Protein AF-A0A7R8D4F9-F1 (afdb_monomer_lite)

Foldseek 3Di:
DDDDDPPPDDPVVVVLLVLCCVQVPRVPPPPDDSVNSVVSSVVVVVVVVVVVVVVVVVVVVVVVVVVVVPDDDDDDDDDDDDDDDDDDDDDDDDDDDDPDDDD

Secondary structure (DSSP, 8-state):
-----------HHHHHHHHHHH-TTTTT-SS--HHHHHHHHHHHHHHHHHHHHHHHHHHHHHHHHHHHTT---------------------------------

Radius of gyration: 29.63 Å; chains: 1; bounding box: 72×43×73 Å

InterPro domains:
  IPR011598 Myc-type, basic helix-loop-helix (bHLH) domain [PF00010] (15-49)
  IPR036638 Helix-loop-helix DNA-binding domain superfamily [G3DSA:4.10.280.10] (8-64)
  IPR036638 Helix-loop-helix DNA-binding domain superfamily [SSF47459] (14-58)

Organism: Lepeophtheirus salmonis (NCBI:txid72036)

pLDDT: mean 74.39, std 20.62, range [39.94, 98.5]

Structure (mmCIF, N/CA/C/O backbone):
data_AF-A0A7R8D4F9-F1
#
_entry.id   AF-A0A7R8D4F9-F1
#
loop_
_atom_site.group_PDB
_atom_site.id
_atom_site.type_symbol
_atom_site.label_atom_id
_atom_site.label_alt_id
_atom_site.label_comp_id
_atom_site.label_asym_id
_atom_site.label_entity_id
_atom_site.label_seq_id
_atom_site.pdbx_PDB_ins_code
_atom_site.Cartn_x
_atom_site.Cartn_y
_atom_site.Cartn_z
_atom_site.occupancy
_atom_site.B_iso_or_equiv
_atom_site.auth_seq_id
_atom_site.auth_comp_id
_atom_site.auth_asym_id
_atom_site.auth_atom_id
_atom_site.pdbx_PDB_model_num
ATOM 1 N N . MET A 1 1 ? -30.739 34.235 6.567 1.00 57.69 1 MET A N 1
ATOM 2 C CA . MET A 1 1 ? -30.413 32.833 6.223 1.00 57.69 1 MET A CA 1
ATOM 3 C C . MET A 1 1 ? -28.993 32.562 6.701 1.00 57.69 1 MET A C 1
ATOM 5 O O . MET A 1 1 ? -28.090 33.244 6.243 1.00 57.69 1 MET A O 1
ATOM 9 N N . VAL A 1 2 ? -28.793 31.687 7.693 1.00 54.66 2 VAL A N 1
ATOM 10 C CA . VAL A 1 2 ? -27.462 31.448 8.288 1.00 54.66 2 VAL A CA 1
ATOM 11 C C . VAL A 1 2 ? -26.881 30.181 7.669 1.00 54.66 2 VAL A C 1
ATOM 13 O O . VAL A 1 2 ? -27.378 29.083 7.920 1.00 54.66 2 VAL A O 1
ATOM 16 N N . ILE A 1 3 ? -25.859 30.329 6.830 1.00 66.44 3 ILE A N 1
ATOM 17 C CA . ILE A 1 3 ? -25.165 29.201 6.206 1.00 66.44 3 ILE A CA 1
ATOM 18 C C . ILE A 1 3 ? -24.234 28.598 7.263 1.00 66.44 3 ILE A C 1
ATOM 20 O O . ILE A 1 3 ? -23.192 29.161 7.590 1.00 66.44 3 ILE A O 1
ATOM 24 N N . ARG A 1 4 ? -24.621 27.457 7.844 1.00 75.31 4 ARG A N 1
ATOM 25 C CA . ARG A 1 4 ? -23.734 26.676 8.717 1.00 75.31 4 ARG A CA 1
ATOM 26 C C . ARG A 1 4 ? -22.739 25.912 7.845 1.00 75.31 4 ARG A C 1
ATOM 28 O O . ARG A 1 4 ? -23.098 24.902 7.245 1.00 75.31 4 ARG A O 1
ATOM 35 N N . MET A 1 5 ? -21.489 26.369 7.800 1.00 70.06 5 MET A N 1
ATOM 36 C CA . MET A 1 5 ? -20.380 25.580 7.259 1.00 70.06 5 MET A CA 1
ATOM 37 C C . MET A 1 5 ? -20.169 24.361 8.160 1.00 70.06 5 MET A C 1
ATOM 39 O O . MET A 1 5 ? -19.755 24.490 9.314 1.00 70.06 5 MET A O 1
ATOM 43 N N . LYS A 1 6 ? -20.481 23.164 7.659 1.00 70.69 6 LYS A N 1
ATOM 44 C CA . LYS A 1 6 ? -20.138 21.929 8.365 1.00 70.69 6 LYS A CA 1
ATOM 45 C C . LYS A 1 6 ? -18.627 21.736 8.281 1.00 70.69 6 LYS A C 1
ATOM 47 O O . LYS A 1 6 ? -18.087 21.501 7.206 1.00 70.69 6 LYS A O 1
ATOM 52 N N 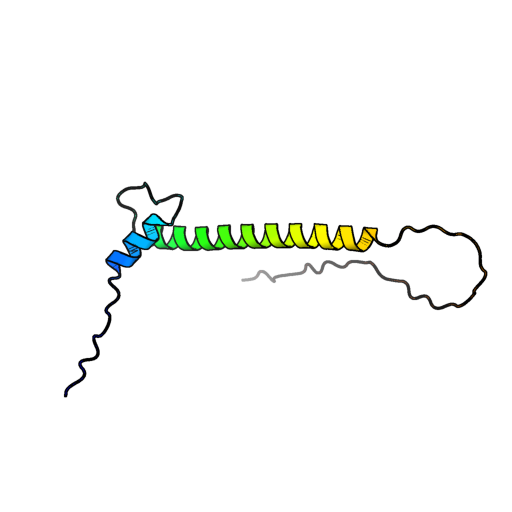. LYS A 1 7 ? -17.943 21.838 9.421 1.00 63.38 7 LYS A N 1
ATOM 53 C CA . LYS A 1 7 ? -16.545 21.422 9.556 1.00 63.38 7 LYS A CA 1
ATOM 54 C C . LYS A 1 7 ? -16.508 19.905 9.334 1.00 63.38 7 LYS A C 1
ATOM 56 O O . LYS A 1 7 ? -17.003 19.158 10.173 1.00 63.38 7 LYS A O 1
ATOM 61 N N . SER A 1 8 ? -16.009 19.461 8.181 1.00 64.06 8 SER A N 1
ATOM 62 C CA . SER A 1 8 ? -15.856 18.034 7.885 1.00 64.06 8 SER A CA 1
ATOM 63 C C . SER A 1 8 ? -14.700 17.496 8.718 1.00 64.06 8 SER A C 1
ATOM 65 O O . SER A 1 8 ? -13.538 17.633 8.343 1.00 64.06 8 SER A O 1
ATOM 67 N N . TYR A 1 9 ? -15.009 16.947 9.888 1.00 65.00 9 TYR A N 1
ATOM 68 C CA . TYR A 1 9 ? -14.024 16.201 10.655 1.00 65.00 9 TYR A CA 1
ATOM 69 C C . TYR A 1 9 ? -13.723 14.907 9.905 1.00 65.00 9 TYR A C 1
ATOM 71 O O . TYR A 1 9 ? -14.610 14.079 9.704 1.00 65.00 9 TYR A O 1
ATOM 79 N N . VAL A 1 10 ? -12.474 14.758 9.474 1.00 75.19 10 VAL A N 1
ATOM 80 C CA . VAL A 1 10 ? -11.972 13.492 8.944 1.00 75.19 10 VAL A CA 1
ATOM 81 C C . VAL A 1 10 ? -11.969 12.497 10.098 1.00 75.19 10 VAL A C 1
ATOM 83 O O . VAL A 1 10 ? -11.275 12.701 11.096 1.00 75.19 10 VAL A O 1
ATOM 86 N N . ASP A 1 11 ? -12.762 11.433 9.985 1.00 87.56 11 ASP A N 1
ATOM 87 C CA . ASP A 1 11 ? -12.711 10.329 10.939 1.00 87.56 11 ASP A CA 1
ATOM 88 C C . ASP A 1 11 ? -11.404 9.560 10.716 1.00 87.56 11 ASP A C 1
ATOM 90 O O . ASP A 1 11 ? -11.319 8.640 9.903 1.00 87.56 11 ASP A O 1
ATOM 94 N N . THR A 1 12 ? -10.368 9.927 11.470 1.00 90.62 12 THR A N 1
ATOM 95 C CA . THR A 1 12 ? -9.046 9.295 11.404 1.00 90.62 12 THR A CA 1
ATOM 96 C C . THR A 1 12 ? -9.127 7.775 11.579 1.00 90.62 12 THR A C 1
ATOM 98 O O . THR A 1 12 ? -8.356 7.038 10.970 1.00 90.62 12 THR A O 1
ATOM 101 N N . LYS A 1 13 ? -10.080 7.261 12.370 1.00 91.50 13 LYS A N 1
ATOM 102 C CA . LYS A 1 13 ? -10.269 5.814 12.551 1.00 91.50 13 LYS A CA 1
ATOM 103 C C . LYS A 1 13 ? -10.879 5.165 11.308 1.00 91.50 13 LYS A C 1
ATOM 105 O O . LYS A 1 13 ? -10.578 4.003 11.026 1.00 91.50 13 LYS A O 1
ATOM 110 N N . ALA A 1 14 ? -11.753 5.860 10.583 1.00 92.75 14 ALA A N 1
ATOM 111 C CA . ALA A 1 14 ? -12.225 5.403 9.277 1.00 92.75 14 ALA A CA 1
ATOM 112 C C . ALA A 1 14 ? -11.082 5.387 8.253 1.00 92.75 14 ALA A C 1
ATOM 114 O O . ALA A 1 14 ? -10.924 4.384 7.558 1.00 92.75 14 ALA A O 1
ATOM 115 N N . GLU A 1 15 ? -10.225 6.410 8.242 1.00 94.56 15 GLU A N 1
ATOM 116 C CA . GLU A 1 15 ? -9.086 6.467 7.318 1.00 94.56 15 GLU A CA 1
ATOM 117 C C . GLU A 1 15 ? -8.060 5.363 7.580 1.00 94.56 15 GLU A C 1
ATOM 119 O O . GLU A 1 15 ? -7.643 4.698 6.640 1.00 94.56 15 GLU A O 1
ATOM 124 N N . PHE A 1 16 ? -7.728 5.053 8.839 1.00 95.25 16 PHE A N 1
ATOM 125 C CA . PHE A 1 16 ? -6.854 3.907 9.141 1.00 95.25 16 PHE A CA 1
ATOM 126 C C . PHE A 1 16 ? -7.453 2.572 8.681 1.00 95.25 16 PHE A C 1
ATOM 128 O O . PHE A 1 16 ? -6.728 1.697 8.207 1.00 95.25 16 PHE A O 1
ATOM 135 N N . ARG A 1 17 ? -8.778 2.404 8.795 1.00 94.50 17 ARG A N 1
ATOM 136 C CA . ARG A 1 17 ? -9.463 1.206 8.289 1.00 94.50 17 ARG A CA 1
ATOM 137 C C . ARG A 1 17 ? -9.382 1.135 6.770 1.00 94.50 17 ARG A C 1
ATOM 139 O O . ARG A 1 17 ? -9.034 0.084 6.242 1.00 94.50 17 ARG A O 1
ATOM 146 N N . ARG A 1 18 ? -9.651 2.246 6.083 1.00 95.50 18 ARG A N 1
ATOM 147 C CA . ARG A 1 18 ? -9.563 2.350 4.624 1.00 95.50 18 ARG A CA 1
ATOM 148 C C . ARG A 1 18 ? -8.139 2.097 4.132 1.00 95.50 18 ARG A C 1
ATOM 150 O O . ARG A 1 18 ? -7.952 1.266 3.249 1.00 95.50 18 ARG A O 1
ATOM 157 N N . LEU A 1 19 ? -7.148 2.723 4.761 1.00 96.88 19 LEU A N 1
ATOM 158 C CA . LEU A 1 19 ? -5.732 2.528 4.467 1.00 96.88 19 LEU A CA 1
ATOM 159 C C . LEU A 1 19 ? -5.333 1.056 4.637 1.00 96.88 19 LEU A C 1
ATOM 161 O O . LEU A 1 19 ? -4.795 0.461 3.715 1.00 96.88 19 LEU A O 1
ATOM 165 N N . LYS A 1 20 ? -5.712 0.396 5.738 1.00 96.81 20 LYS A N 1
ATOM 166 C CA . LYS A 1 20 ? -5.453 -1.044 5.914 1.00 96.81 20 LYS A CA 1
ATOM 167 C C . LYS A 1 20 ? -6.010 -1.897 4.762 1.00 96.81 20 LYS A C 1
ATOM 169 O O . LYS A 1 20 ? -5.390 -2.889 4.392 1.00 96.81 20 LYS A O 1
ATOM 174 N N . THR A 1 21 ? -7.164 -1.540 4.186 1.00 96.50 21 THR A N 1
ATOM 175 C CA . THR A 1 21 ? -7.772 -2.341 3.106 1.00 96.50 21 THR A CA 1
ATOM 176 C C . THR A 1 21 ? -7.013 -2.302 1.782 1.00 96.50 21 THR A C 1
ATOM 178 O O . THR A 1 21 ? -7.153 -3.237 0.994 1.00 96.50 21 THR A O 1
ATOM 181 N N . ILE A 1 22 ? -6.211 -1.264 1.536 1.00 97.19 22 ILE A N 1
ATOM 182 C CA . ILE A 1 22 ? -5.449 -1.124 0.288 1.00 97.19 22 ILE A CA 1
ATOM 183 C C . ILE A 1 22 ? -4.046 -1.734 0.378 1.00 97.19 22 ILE A C 1
ATOM 185 O O . ILE A 1 22 ? -3.452 -2.027 -0.652 1.00 97.19 22 ILE A O 1
ATOM 189 N N . LEU A 1 23 ? -3.540 -1.976 1.590 1.00 97.38 23 LEU A N 1
ATOM 190 C CA . LEU A 1 23 ? -2.175 -2.445 1.816 1.00 97.38 23 LEU A CA 1
ATOM 191 C C . LEU A 1 23 ? -2.062 -3.974 1.655 1.00 97.38 23 LEU A C 1
ATOM 193 O O . LEU A 1 23 ? -2.670 -4.711 2.444 1.00 97.38 23 LEU A O 1
ATOM 197 N N . PRO A 1 24 ? -1.295 -4.485 0.669 1.00 94.00 24 PRO A N 1
ATOM 198 C CA . PRO A 1 24 ? -1.319 -5.898 0.277 1.00 94.00 24 PRO A CA 1
ATOM 199 C C . PRO A 1 24 ? -0.974 -6.871 1.409 1.00 94.00 24 PRO A C 1
ATOM 201 O O . PRO A 1 24 ? -1.683 -7.865 1.604 1.00 94.00 24 PRO A O 1
ATOM 204 N N . SER A 1 25 ? 0.077 -6.576 2.180 1.00 92.81 25 SER A N 1
ATOM 205 C CA . SER A 1 25 ? 0.630 -7.510 3.171 1.00 92.81 25 SER A CA 1
ATOM 206 C C . SER A 1 25 ? -0.178 -7.559 4.468 1.00 92.81 25 SER A C 1
ATOM 208 O O . SER A 1 25 ? -0.148 -8.562 5.182 1.00 92.81 25 SER A O 1
ATOM 210 N N . ILE A 1 26 ? -0.937 -6.501 4.777 1.00 94.44 26 ILE A N 1
ATOM 211 C CA . ILE A 1 26 ? -1.633 -6.361 6.067 1.00 94.44 26 ILE A CA 1
ATOM 212 C C . ILE A 1 26 ? -3.163 -6.330 5.963 1.00 94.44 26 ILE A C 1
ATOM 214 O O . ILE A 1 26 ? -3.836 -6.406 6.994 1.00 94.44 26 ILE A O 1
ATOM 218 N N . ARG A 1 27 ? -3.742 -6.292 4.752 1.00 93.94 27 ARG A N 1
ATOM 219 C CA . ARG A 1 27 ? -5.204 -6.264 4.539 1.00 93.94 27 ARG A CA 1
ATOM 220 C C . ARG A 1 27 ? -5.950 -7.369 5.287 1.00 93.94 27 ARG A C 1
ATOM 222 O O . ARG A 1 27 ? -7.021 -7.120 5.832 1.00 93.94 27 ARG A O 1
ATOM 229 N N . ARG A 1 28 ? -5.389 -8.583 5.309 1.00 91.94 28 ARG A N 1
ATOM 230 C CA . ARG A 1 28 ? -5.984 -9.776 5.946 1.00 91.94 28 ARG A CA 1
ATOM 231 C C . ARG A 1 28 ? -5.536 -10.000 7.392 1.00 91.94 28 ARG A C 1
ATOM 233 O O . ARG A 1 28 ? -6.009 -10.935 8.021 1.00 91.94 28 ARG A O 1
ATOM 240 N N . LYS A 1 29 ? -4.599 -9.197 7.900 1.00 93.25 29 LYS A N 1
ATOM 241 C CA . LYS A 1 29 ? -3.991 -9.412 9.215 1.00 93.25 29 LYS A CA 1
ATOM 242 C C . LYS A 1 29 ? -4.851 -8.754 10.285 1.00 93.25 29 LYS A C 1
ATOM 244 O O . LYS A 1 29 ? -5.216 -7.585 10.151 1.00 93.25 29 LYS A O 1
ATOM 249 N N . ASP A 1 30 ? -5.194 -9.479 11.337 1.00 90.69 30 ASP A N 1
ATOM 250 C CA . ASP A 1 30 ? -5.957 -8.918 12.451 1.00 90.69 30 ASP A CA 1
ATOM 251 C C . ASP A 1 30 ? -5.053 -8.110 13.387 1.00 90.69 30 ASP A C 1
ATOM 253 O O . ASP A 1 30 ? -3.851 -8.350 13.464 1.00 90.69 30 ASP A O 1
ATOM 257 N N . ASN A 1 31 ? -5.635 -7.128 14.082 1.00 89.75 31 ASN A N 1
ATOM 258 C CA . ASN A 1 31 ? -4.970 -6.365 15.150 1.00 89.75 31 ASN A CA 1
ATOM 259 C C . ASN A 1 31 ? -3.611 -5.745 14.770 1.00 89.75 31 ASN A C 1
ATOM 261 O O . ASN A 1 31 ? -2.639 -5.836 15.512 1.00 89.75 31 ASN A O 1
ATOM 265 N N . VAL A 1 32 ? -3.550 -5.086 13.613 1.00 94.88 32 VAL A N 1
ATOM 266 C CA . VAL A 1 32 ? -2.351 -4.368 13.157 1.00 94.88 32 VAL A CA 1
ATOM 267 C C . VAL A 1 32 ? -2.256 -3.014 13.862 1.00 94.88 3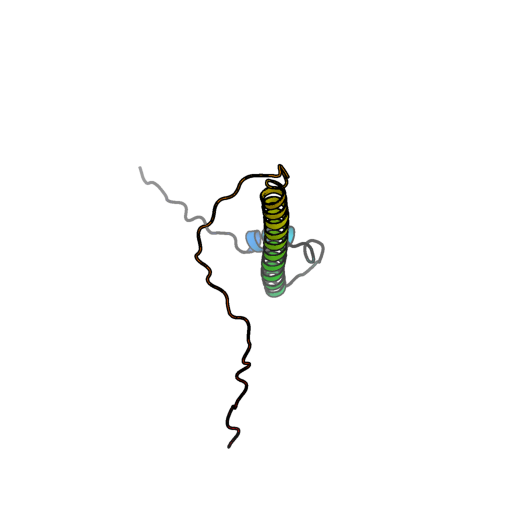2 VAL A C 1
ATOM 269 O O . VAL A 1 32 ? -3.258 -2.295 13.964 1.00 94.88 32 VAL A O 1
ATOM 272 N N . SER A 1 33 ? -1.068 -2.657 14.353 1.00 97.06 33 SER A N 1
ATOM 273 C CA . SER A 1 33 ? -0.859 -1.370 15.014 1.00 97.06 33 SER A CA 1
ATOM 274 C C . SER A 1 33 ? -0.961 -0.212 14.011 1.00 97.06 33 SER A C 1
ATOM 276 O O . SER A 1 33 ? -0.735 -0.376 12.814 1.00 97.06 33 SER A O 1
ATOM 278 N N . LYS A 1 34 ? -1.293 0.997 14.485 1.00 96.25 34 LYS A N 1
ATOM 279 C CA . LYS A 1 34 ? -1.305 2.191 13.616 1.00 96.25 34 LYS A CA 1
ATOM 280 C C . LYS A 1 34 ? 0.067 2.454 12.994 1.00 96.25 34 LYS A C 1
ATOM 282 O O . LYS A 1 34 ? 0.125 2.910 11.859 1.00 96.25 34 LYS A O 1
ATOM 287 N N . LEU A 1 35 ? 1.134 2.167 13.740 1.00 97.62 35 LEU A N 1
ATOM 288 C CA . LEU A 1 35 ? 2.506 2.310 13.271 1.00 97.62 35 LEU A CA 1
ATOM 289 C C . LEU A 1 35 ? 2.770 1.364 12.098 1.00 97.62 35 LEU A C 1
ATOM 291 O O . LEU A 1 35 ? 3.184 1.826 11.044 1.00 97.62 35 LEU A O 1
ATOM 295 N N . ASP A 1 36 ? 2.427 0.083 12.238 1.00 96.56 36 ASP A N 1
ATOM 296 C CA . ASP A 1 36 ? 2.616 -0.907 11.170 1.00 96.56 36 ASP A CA 1
ATOM 297 C C . ASP A 1 36 ? 1.796 -0.569 9.920 1.00 96.56 36 ASP A C 1
ATOM 299 O O . ASP A 1 36 ? 2.262 -0.778 8.806 1.00 96.56 36 ASP A O 1
ATOM 303 N N . ILE A 1 37 ? 0.587 -0.010 10.085 1.00 97.56 37 ILE A N 1
ATOM 304 C CA . ILE A 1 37 ? -0.213 0.474 8.948 1.00 97.56 37 ILE A CA 1
ATOM 305 C C . ILE A 1 37 ? 0.525 1.593 8.201 1.00 97.56 37 ILE A C 1
ATOM 307 O O . ILE A 1 37 ? 0.514 1.603 6.975 1.00 97.56 37 ILE A O 1
ATOM 311 N N . ILE A 1 38 ? 1.154 2.531 8.916 1.00 98.12 38 ILE A N 1
ATOM 312 C CA . ILE A 1 38 ? 1.910 3.632 8.298 1.00 98.12 38 ILE A CA 1
ATOM 313 C C . ILE A 1 38 ? 3.176 3.102 7.621 1.00 98.12 38 ILE A C 1
ATOM 315 O O . ILE A 1 38 ? 3.445 3.471 6.483 1.00 98.12 38 ILE A O 1
ATOM 319 N N . LEU A 1 39 ? 3.929 2.228 8.291 1.00 98.19 39 LEU A N 1
ATOM 320 C CA . LEU A 1 39 ? 5.168 1.668 7.747 1.00 98.19 39 LEU A CA 1
ATOM 321 C C . LEU A 1 39 ? 4.908 0.852 6.478 1.00 98.19 39 LEU A C 1
ATOM 323 O O . LEU A 1 39 ? 5.598 1.031 5.479 1.00 98.19 39 LEU A O 1
ATOM 327 N N . GLU A 1 40 ? 3.870 0.016 6.486 1.00 98.06 40 GLU A N 1
ATOM 328 C CA . GLU A 1 40 ? 3.461 -0.725 5.293 1.00 98.06 40 GLU A CA 1
ATOM 329 C C . GLU A 1 40 ? 2.956 0.212 4.186 1.00 98.06 40 GLU A C 1
ATOM 331 O O . GLU A 1 40 ? 3.169 -0.068 3.011 1.00 98.06 40 GLU A O 1
ATOM 336 N N . ALA A 1 41 ? 2.308 1.331 4.530 1.00 98.38 41 ALA A N 1
ATOM 337 C CA . ALA A 1 41 ? 1.876 2.315 3.540 1.00 98.38 41 ALA A CA 1
ATOM 338 C C . ALA A 1 41 ? 3.042 3.000 2.836 1.00 98.38 41 ALA A C 1
ATOM 340 O O . ALA A 1 41 ? 2.993 3.142 1.618 1.00 98.38 41 ALA A O 1
ATOM 341 N N . ILE A 1 42 ? 4.071 3.399 3.585 1.00 98.50 42 ILE A N 1
ATOM 342 C CA . ILE A 1 42 ? 5.288 3.991 3.019 1.00 98.50 42 ILE A CA 1
ATOM 343 C C . ILE A 1 42 ? 5.935 2.985 2.071 1.00 98.50 42 ILE A C 1
ATOM 345 O O . ILE A 1 42 ? 6.070 3.273 0.887 1.00 98.50 42 ILE A O 1
ATOM 349 N N . LYS A 1 43 ? 6.178 1.761 2.555 1.00 98.25 43 LYS A N 1
ATOM 350 C CA . LYS A 1 43 ? 6.754 0.690 1.739 1.00 98.25 43 LYS A CA 1
ATOM 351 C C . LYS A 1 43 ? 5.959 0.443 0.454 1.00 98.25 43 LYS A C 1
ATOM 353 O O . LYS A 1 43 ? 6.536 0.327 -0.617 1.00 98.25 43 LYS A O 1
ATOM 358 N N . TYR A 1 44 ? 4.631 0.372 0.546 1.00 98.25 44 TYR A N 1
ATOM 359 C CA . TYR A 1 44 ? 3.805 0.111 -0.629 1.00 98.25 44 TYR A CA 1
ATOM 360 C C . TYR A 1 44 ? 3.824 1.270 -1.635 1.00 98.25 44 TYR A C 1
ATOM 362 O O . TYR A 1 44 ? 3.704 1.029 -2.832 1.00 98.25 44 TYR A O 1
ATOM 370 N N . ILE A 1 45 ? 3.973 2.519 -1.180 1.00 98.38 45 ILE A N 1
ATOM 371 C CA . ILE A 1 45 ? 4.171 3.667 -2.076 1.00 98.38 45 ILE A CA 1
ATOM 372 C C . ILE A 1 45 ? 5.503 3.530 -2.815 1.00 98.38 45 ILE A C 1
ATOM 374 O O . ILE A 1 45 ? 5.505 3.687 -4.034 1.00 98.38 45 ILE A O 1
ATOM 378 N N . ASP A 1 46 ? 6.582 3.200 -2.107 1.00 98.25 46 ASP A N 1
ATOM 379 C CA . ASP A 1 46 ? 7.914 3.027 -2.696 1.00 98.25 46 ASP A CA 1
ATOM 380 C C . ASP A 1 46 ? 7.901 1.892 -3.738 1.00 98.25 46 ASP A C 1
ATOM 382 O O . ASP A 1 46 ? 8.230 2.114 -4.902 1.00 98.25 46 ASP A O 1
ATOM 386 N N . ASP A 1 47 ? 7.347 0.725 -3.383 1.00 98.12 47 ASP A N 1
ATOM 387 C CA . ASP A 1 47 ? 7.202 -0.420 -4.295 1.00 98.12 47 ASP A CA 1
ATOM 388 C C . ASP A 1 47 ? 6.408 -0.056 -5.569 1.00 98.12 47 ASP A C 1
ATOM 390 O O . ASP A 1 47 ? 6.669 -0.579 -6.656 1.00 98.12 47 ASP A O 1
ATOM 394 N N . LEU A 1 48 ? 5.385 0.800 -5.450 1.00 98.12 48 LEU A N 1
ATOM 395 C CA . LEU A 1 48 ? 4.588 1.265 -6.590 1.00 98.12 48 LEU A CA 1
ATOM 396 C C . LEU A 1 48 ? 5.346 2.275 -7.456 1.00 98.12 48 LEU A C 1
ATOM 398 O O . LEU A 1 48 ? 5.143 2.293 -8.674 1.00 98.12 48 LEU A O 1
ATOM 402 N N . GLN A 1 49 ? 6.172 3.125 -6.847 1.00 97.94 49 GLN A N 1
ATOM 403 C CA . GLN A 1 49 ? 7.014 4.077 -7.565 1.00 97.94 49 GLN A CA 1
ATOM 404 C C . GLN A 1 49 ? 8.088 3.343 -8.365 1.00 97.94 49 GLN A C 1
ATOM 406 O O . GLN A 1 49 ? 8.207 3.606 -9.561 1.00 97.94 49 GLN A O 1
ATOM 411 N N . ASP A 1 50 ? 8.763 2.364 -7.767 1.00 97.25 50 ASP A N 1
ATOM 412 C CA . ASP A 1 50 ? 9.769 1.542 -8.446 1.00 97.25 50 ASP A CA 1
ATOM 413 C C . ASP A 1 50 ? 9.157 0.802 -9.642 1.00 97.25 50 ASP A C 1
ATOM 415 O O . ASP A 1 50 ? 9.606 0.959 -10.778 1.00 97.25 50 ASP A O 1
ATOM 419 N N . GLN A 1 51 ? 8.018 0.127 -9.441 1.00 97.00 51 GLN A N 1
ATOM 420 C CA . GLN A 1 51 ? 7.286 -0.538 -10.529 1.00 97.00 51 GLN A CA 1
ATOM 421 C C . GLN A 1 51 ? 6.872 0.415 -11.656 1.00 97.00 51 GLN A C 1
ATOM 423 O O . GLN A 1 51 ? 6.773 0.007 -12.817 1.00 97.00 51 GLN A O 1
ATOM 428 N N . LEU A 1 52 ? 6.549 1.669 -11.333 1.00 96.44 52 LEU A N 1
ATOM 429 C CA . LEU A 1 52 ? 6.212 2.670 -12.339 1.00 96.44 52 LEU A CA 1
ATOM 430 C C . LEU A 1 52 ? 7.459 3.105 -13.116 1.00 96.44 52 LEU A C 1
ATOM 432 O O . LEU A 1 52 ? 7.392 3.227 -14.341 1.00 96.44 52 LEU A O 1
ATOM 436 N N . MET A 1 53 ? 8.574 3.323 -12.422 1.00 94.69 53 MET A N 1
ATOM 437 C CA . MET A 1 53 ? 9.842 3.732 -13.022 1.00 94.69 53 MET A CA 1
ATOM 438 C C . MET A 1 53 ? 10.415 2.642 -13.929 1.00 94.69 53 MET A C 1
ATOM 440 O O . MET A 1 53 ? 10.801 2.959 -15.054 1.00 94.69 53 MET A O 1
ATOM 444 N N . ASP A 1 54 ? 10.352 1.377 -13.516 1.00 94.56 54 ASP A N 1
ATOM 445 C CA . ASP A 1 54 ? 10.769 0.225 -14.326 1.00 94.56 54 ASP A CA 1
ATOM 446 C C . ASP A 1 54 ? 9.961 0.129 -15.626 1.00 94.56 54 ASP A C 1
ATOM 448 O O . ASP A 1 54 ? 10.500 0.022 -16.725 1.00 94.56 54 ASP A O 1
ATOM 452 N N . ARG A 1 55 ? 8.636 0.282 -15.548 1.00 94.06 55 ARG A N 1
ATOM 453 C CA . ARG A 1 55 ? 7.781 0.256 -16.748 1.00 94.06 55 ARG A CA 1
ATOM 454 C C . ARG A 1 55 ? 8.042 1.432 -17.684 1.00 94.06 55 ARG A C 1
ATOM 456 O O . ARG A 1 55 ? 7.853 1.317 -18.897 1.00 94.06 55 ARG A O 1
ATOM 463 N N . LEU A 1 56 ? 8.403 2.590 -17.137 1.00 92.00 56 LEU A N 1
ATOM 464 C CA . LEU A 1 56 ? 8.738 3.770 -17.930 1.00 92.00 56 LEU A CA 1
ATOM 465 C C . LEU A 1 56 ? 10.120 3.648 -18.569 1.00 92.00 56 LEU A C 1
ATOM 467 O O . LEU A 1 56 ? 10.270 4.069 -19.719 1.00 92.00 56 LEU A O 1
ATOM 471 N N . SER A 1 57 ? 11.103 3.074 -17.872 1.00 87.62 57 SER A N 1
ATOM 472 C CA . SER A 1 57 ? 12.429 2.813 -18.431 1.00 87.62 57 SER A CA 1
ATOM 473 C C . SER A 1 57 ? 12.316 1.800 -19.567 1.00 87.62 57 SER A C 1
ATOM 475 O O . SER A 1 57 ? 12.684 2.133 -20.693 1.00 87.62 57 SER A O 1
ATOM 477 N N . GLU A 1 58 ? 11.671 0.651 -19.349 1.00 81.44 58 GLU A N 1
ATOM 478 C CA . GLU A 1 58 ? 11.387 -0.352 -20.386 1.00 81.44 58 GLU A CA 1
ATOM 479 C C . GLU A 1 58 ? 10.707 0.274 -21.611 1.00 81.44 58 GLU A C 1
ATOM 481 O O . GLU A 1 58 ? 11.128 0.062 -22.753 1.00 81.44 58 GLU A O 1
ATOM 486 N N . ARG A 1 59 ? 9.690 1.120 -21.389 1.00 75.62 59 ARG A N 1
ATOM 487 C CA . ARG A 1 59 ? 8.987 1.806 -22.479 1.00 75.62 59 ARG A CA 1
ATOM 488 C C . ARG A 1 59 ? 9.886 2.801 -23.224 1.00 75.62 59 ARG A C 1
ATOM 490 O O . ARG A 1 59 ? 9.759 2.941 -24.440 1.00 75.62 59 ARG A O 1
ATOM 497 N N . ARG A 1 60 ? 10.800 3.491 -22.540 1.00 70.75 60 ARG A N 1
ATOM 498 C CA . ARG A 1 60 ? 11.784 4.371 -23.197 1.00 70.75 60 ARG A CA 1
ATOM 499 C C . ARG A 1 60 ? 12.825 3.571 -23.971 1.00 70.75 60 ARG A C 1
ATOM 501 O O . ARG A 1 60 ? 13.186 3.999 -25.063 1.00 70.75 60 ARG A O 1
ATOM 508 N N . HIS A 1 61 ? 13.248 2.413 -23.472 1.00 61.41 61 HIS A N 1
ATOM 509 C CA . HIS A 1 61 ? 14.185 1.538 -24.178 1.00 61.41 61 HIS A CA 1
ATOM 510 C C . HIS A 1 61 ? 13.590 1.006 -25.484 1.00 61.41 61 HIS A C 1
ATOM 512 O O . HIS A 1 61 ? 14.255 1.083 -26.514 1.00 61.41 61 HIS A O 1
ATOM 518 N N . VAL A 1 62 ? 12.327 0.561 -25.495 1.00 60.25 62 VAL A N 1
ATOM 519 C CA . VAL A 1 62 ? 11.692 0.102 -26.746 1.00 60.25 62 VAL A CA 1
ATOM 520 C C . VAL A 1 62 ? 11.483 1.240 -27.746 1.00 60.25 62 VAL A C 1
ATOM 522 O O . VAL A 1 62 ? 11.720 1.045 -28.931 1.00 60.25 62 VAL A O 1
ATOM 525 N N . VAL A 1 63 ? 11.106 2.445 -27.299 1.00 62.94 63 VAL A N 1
ATOM 526 C CA . VAL A 1 63 ? 10.968 3.606 -28.199 1.00 62.94 63 VAL A CA 1
ATOM 527 C C . VAL A 1 63 ? 12.329 4.038 -28.750 1.00 62.94 63 VAL A C 1
ATOM 529 O O . VAL A 1 63 ? 12.435 4.326 -29.937 1.00 62.94 63 VAL A O 1
ATOM 532 N N . SER A 1 64 ? 13.377 4.027 -27.921 1.00 64.75 64 SER A N 1
ATOM 533 C CA . SER A 1 64 ? 14.745 4.345 -28.342 1.00 64.75 64 SER A CA 1
ATOM 534 C C . SER A 1 64 ? 15.283 3.328 -29.358 1.00 64.75 64 SER A C 1
ATOM 536 O O . SER A 1 64 ? 15.781 3.722 -30.409 1.00 64.75 64 SER A O 1
ATOM 538 N N . LEU A 1 65 ? 15.097 2.022 -29.118 1.00 58.84 65 LEU A N 1
ATOM 539 C CA . LEU A 1 65 ? 15.500 0.961 -30.053 1.00 58.84 65 LEU A CA 1
ATOM 540 C C . LEU A 1 65 ? 14.740 1.031 -31.384 1.00 58.84 65 LEU A C 1
ATOM 542 O O . LEU A 1 65 ? 15.348 0.893 -32.443 1.00 58.84 65 LEU A O 1
ATOM 546 N N . LEU A 1 66 ? 13.429 1.285 -31.352 1.00 59.00 66 LEU A N 1
ATOM 547 C CA . LEU A 1 66 ? 12.634 1.472 -32.570 1.00 59.00 66 LEU A CA 1
ATOM 548 C C . LEU A 1 66 ? 13.045 2.739 -33.336 1.00 59.00 66 LEU A C 1
ATOM 550 O O . LEU A 1 66 ? 12.969 2.755 -34.561 1.00 59.00 66 LEU A O 1
ATOM 554 N N . SER A 1 67 ? 13.514 3.775 -32.634 1.00 57.09 67 SER A N 1
ATOM 555 C CA . SER A 1 67 ? 14.024 5.001 -33.255 1.00 57.09 67 SER A CA 1
ATOM 556 C C . SER A 1 67 ? 15.426 4.827 -33.851 1.00 57.09 67 SER A C 1
ATOM 558 O O . SER A 1 67 ? 15.713 5.448 -34.870 1.00 57.09 67 SER A O 1
ATOM 560 N N . LEU A 1 68 ? 16.283 3.977 -33.266 1.00 58.84 68 LEU A N 1
ATOM 561 C CA . LEU A 1 68 ? 17.577 3.593 -33.854 1.00 58.84 68 LEU A CA 1
ATOM 562 C C . LEU A 1 68 ? 17.421 2.635 -35.046 1.00 58.84 68 LEU A C 1
ATOM 564 O O . LEU A 1 68 ? 18.270 2.612 -35.930 1.00 58.84 68 LEU A O 1
ATOM 568 N N . GLY A 1 69 ? 16.328 1.870 -35.109 1.00 54.16 69 GLY A N 1
ATOM 569 C CA . GLY A 1 69 ? 16.019 0.980 -36.233 1.00 54.16 69 GLY A CA 1
ATOM 570 C C . GLY A 1 69 ? 15.593 1.686 -37.529 1.00 54.16 69 GLY A C 1
ATOM 571 O O . GLY A 1 69 ? 15.256 1.001 -38.493 1.00 54.16 69 GLY A O 1
ATOM 572 N N . ALA A 1 70 ? 15.577 3.025 -37.568 1.00 56.31 70 ALA A N 1
ATOM 573 C CA . ALA A 1 70 ? 15.070 3.813 -38.695 1.00 56.31 70 ALA A CA 1
ATOM 574 C C . ALA A 1 70 ? 16.132 4.277 -39.717 1.00 56.31 70 ALA A C 1
ATOM 576 O O . ALA A 1 70 ? 15.758 4.911 -40.699 1.00 56.31 70 ALA A O 1
ATOM 577 N N . GLU A 1 71 ? 17.413 3.922 -39.570 1.00 51.00 71 GLU A N 1
ATOM 578 C CA . GLU A 1 71 ? 18.420 4.119 -40.630 1.00 51.00 71 GLU A CA 1
ATOM 579 C C . GLU A 1 71 ? 19.306 2.882 -40.825 1.00 51.00 71 GLU A C 1
ATOM 581 O O . GLU A 1 71 ? 20.461 2.832 -40.417 1.00 51.00 71 GLU A O 1
ATOM 586 N N . VAL A 1 72 ? 18.781 1.879 -41.531 1.00 48.25 72 VAL A N 1
ATOM 587 C CA . VAL A 1 72 ? 19.618 1.027 -42.389 1.00 48.25 72 VAL A CA 1
ATOM 588 C C . VAL A 1 72 ? 18.939 0.939 -43.747 1.00 48.25 72 VAL A C 1
ATOM 590 O O . VAL A 1 72 ? 18.190 0.011 -44.046 1.00 48.25 72 VAL A O 1
ATOM 593 N N . ARG A 1 73 ? 19.197 1.942 -44.585 1.00 39.94 73 ARG A N 1
ATOM 594 C CA . ARG A 1 73 ? 19.061 1.811 -46.033 1.00 39.94 73 ARG A CA 1
ATOM 595 C C . ARG A 1 73 ? 20.446 2.020 -46.629 1.00 39.94 73 ARG A C 1
ATOM 597 O O . ARG A 1 73 ? 20.871 3.145 -46.854 1.00 39.94 73 ARG A O 1
ATOM 604 N N . MET A 1 74 ? 21.154 0.911 -46.826 1.00 46.25 74 MET A N 1
ATOM 605 C CA . MET A 1 74 ? 22.318 0.871 -47.703 1.00 46.25 74 MET A CA 1
ATOM 606 C C . MET A 1 74 ? 21.863 1.240 -49.119 1.00 46.25 74 MET A C 1
ATOM 608 O O . MET A 1 74 ? 21.053 0.524 -49.697 1.00 46.25 74 MET A O 1
ATOM 612 N N . GLU A 1 75 ? 22.381 2.337 -49.657 1.00 46.69 75 GLU A N 1
ATOM 613 C CA . GLU A 1 75 ? 22.616 2.528 -51.089 1.00 46.69 75 GLU A CA 1
ATOM 614 C C . GLU A 1 75 ? 24.003 3.173 -51.212 1.00 46.69 75 GLU A C 1
ATOM 616 O O . GLU A 1 75 ? 24.327 4.154 -50.541 1.00 46.69 75 GLU A O 1
ATOM 621 N N . GLU A 1 76 ? 24.834 2.517 -52.006 1.00 49.19 76 GLU A N 1
ATOM 622 C CA . GLU A 1 76 ? 26.243 2.771 -52.270 1.00 49.19 76 GLU A CA 1
ATOM 623 C C . GLU A 1 76 ? 26.403 3.878 -53.338 1.00 49.19 76 GLU A C 1
ATOM 625 O O . GLU A 1 76 ? 25.533 4.047 -54.190 1.00 49.19 76 GLU A O 1
ATOM 630 N N . ASN A 1 77 ? 27.562 4.550 -53.332 1.00 44.19 77 ASN A N 1
ATOM 631 C CA . ASN A 1 77 ? 28.123 5.473 -54.339 1.00 44.19 77 ASN A CA 1
ATOM 632 C C . ASN A 1 77 ? 27.784 6.977 -54.282 1.00 44.19 77 ASN A C 1
ATOM 634 O O . ASN A 1 77 ? 26.706 7.424 -54.667 1.00 44.19 77 ASN A O 1
ATOM 638 N N . GLY A 1 78 ? 28.821 7.774 -53.982 1.00 42.78 78 GLY A N 1
ATOM 639 C CA . GLY A 1 78 ? 28.912 9.188 -54.358 1.00 42.78 78 GLY A CA 1
ATOM 640 C C . GLY A 1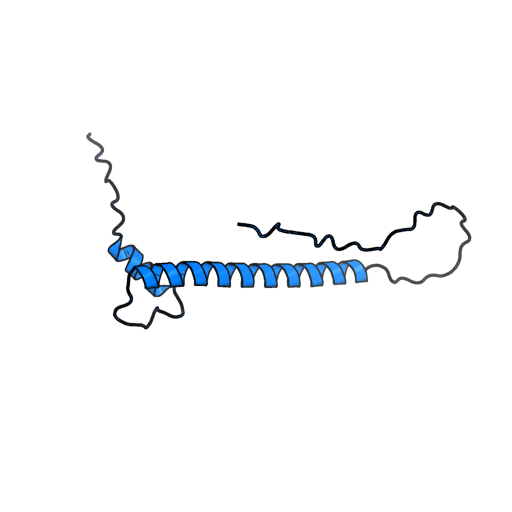 78 ? 29.893 9.994 -53.505 1.00 42.78 78 GLY A C 1
ATOM 641 O O . GLY A 1 78 ? 29.566 10.357 -52.382 1.00 42.78 78 GLY A O 1
ATOM 642 N N . ASP A 1 79 ? 31.075 10.281 -54.058 1.00 45.03 79 ASP A N 1
ATOM 643 C CA . ASP A 1 79 ? 32.118 11.174 -53.529 1.00 45.03 79 ASP A CA 1
ATOM 644 C C . ASP A 1 79 ? 31.582 12.477 -52.909 1.00 45.03 79 ASP A C 1
ATOM 646 O O . ASP A 1 79 ? 30.770 13.186 -53.507 1.00 45.03 79 ASP A O 1
ATOM 650 N N . GLY A 1 80 ? 32.120 12.856 -51.748 1.00 44.72 80 GLY A N 1
ATOM 651 C CA . GLY A 1 80 ? 31.756 14.109 -51.089 1.00 44.72 80 GLY A CA 1
ATOM 652 C C . GLY A 1 80 ? 32.564 14.382 -49.829 1.00 44.72 80 GLY A C 1
ATOM 653 O O . GLY A 1 80 ? 32.080 14.227 -48.714 1.00 44.72 80 GLY A O 1
ATOM 654 N N . VAL A 1 81 ? 33.813 14.799 -50.015 1.00 53.91 81 VAL A N 1
ATOM 655 C CA . VAL A 1 81 ? 34.710 15.285 -48.962 1.00 53.91 81 VAL A CA 1
ATOM 656 C C . VAL A 1 81 ? 34.082 16.498 -48.258 1.00 53.91 81 VAL A C 1
ATOM 658 O O . VAL A 1 81 ? 33.913 17.532 -48.898 1.00 53.91 81 VAL A O 1
ATOM 661 N N . ASN A 1 82 ? 33.819 16.436 -46.946 1.00 42.47 82 ASN A N 1
ATOM 662 C CA . ASN A 1 82 ? 34.228 17.534 -46.064 1.00 42.47 82 ASN A CA 1
ATOM 663 C C . ASN A 1 82 ? 34.316 17.142 -44.584 1.00 42.47 82 ASN A C 1
ATOM 665 O O . ASN A 1 82 ? 33.354 16.741 -43.934 1.00 42.47 82 ASN A O 1
ATOM 669 N N . SER A 1 83 ? 35.517 17.353 -44.074 1.00 52.84 83 SER A N 1
ATOM 670 C CA . SER A 1 83 ? 35.986 17.275 -42.704 1.00 52.84 83 SER A CA 1
ATOM 671 C C . SER A 1 83 ? 35.161 18.089 -41.704 1.00 52.84 83 SER A C 1
ATOM 673 O O . SER A 1 83 ? 34.932 19.282 -41.906 1.00 52.84 83 SER A O 1
ATOM 675 N N . ARG A 1 84 ? 34.884 17.491 -40.542 1.00 49.03 84 ARG A N 1
ATOM 676 C CA . ARG A 1 84 ? 35.207 18.060 -39.220 1.00 49.03 84 ARG A CA 1
ATOM 677 C C . ARG A 1 84 ? 34.934 17.013 -38.147 1.00 49.03 84 ARG A C 1
ATOM 679 O O . ARG A 1 84 ? 33.791 16.741 -37.804 1.00 49.03 84 ARG A O 1
ATOM 686 N N . GLY A 1 85 ? 36.014 16.413 -37.658 1.00 41.28 85 GLY A N 1
ATOM 687 C CA . GLY A 1 85 ? 35.967 15.584 -36.468 1.00 41.28 85 GLY A CA 1
ATOM 688 C C . GLY A 1 85 ? 35.710 16.406 -35.208 1.00 41.28 85 GLY A C 1
ATOM 689 O O . GLY A 1 85 ? 35.930 17.616 -35.180 1.00 41.28 85 GLY A O 1
ATOM 690 N N . CYS A 1 86 ? 35.312 15.706 -34.155 1.00 44.28 86 CYS A N 1
ATOM 691 C CA . CYS A 1 86 ? 35.867 15.912 -32.827 1.00 44.28 86 CYS A CA 1
ATOM 692 C C . CYS A 1 86 ? 35.701 14.598 -32.061 1.00 44.28 86 CYS A C 1
ATOM 694 O O . CYS A 1 86 ? 34.584 14.111 -31.892 1.00 44.28 86 CYS A O 1
ATOM 696 N N . SER A 1 87 ? 36.831 14.009 -31.690 1.00 46.56 87 SER A N 1
ATOM 697 C CA . SER A 1 87 ? 36.935 12.823 -30.849 1.00 46.56 87 SER A CA 1
ATOM 698 C C . SER A 1 87 ? 37.262 13.232 -29.417 1.00 46.56 87 SER A C 1
ATOM 700 O O . SER A 1 87 ? 37.857 14.287 -29.196 1.00 46.56 87 SER A O 1
ATOM 702 N N . SER A 1 88 ? 36.986 12.282 -28.524 1.00 44.84 88 SER A N 1
ATOM 703 C CA . SER A 1 88 ? 37.552 12.113 -27.181 1.00 44.84 88 SER A CA 1
ATOM 704 C C . SER A 1 88 ? 36.828 12.885 -26.069 1.00 44.84 88 SER A C 1
ATOM 706 O O . SER A 1 88 ? 36.400 14.015 -26.266 1.00 44.84 88 SER A O 1
ATOM 708 N N . SER A 1 89 ? 36.620 12.310 -24.886 1.00 49.88 89 SER A N 1
ATOM 709 C CA . SER A 1 89 ? 37.467 11.330 -24.188 1.00 49.88 89 SER A CA 1
ATOM 710 C C . SER A 1 89 ? 36.677 10.472 -23.185 1.00 49.88 89 SER A C 1
ATOM 712 O O . SER A 1 89 ? 35.754 10.965 -22.538 1.00 49.88 89 SER A O 1
ATOM 714 N N . GLU A 1 90 ? 37.081 9.206 -23.069 1.00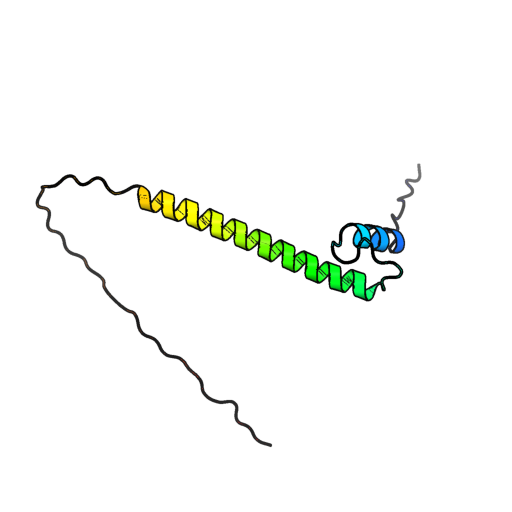 58.03 90 GLU A N 1
ATOM 715 C CA . GLU A 1 90 ? 36.929 8.366 -21.871 1.00 58.03 90 GLU A CA 1
ATOM 716 C C . GLU A 1 90 ? 38.019 8.739 -20.833 1.00 58.03 90 GLU A C 1
ATOM 718 O O . GLU A 1 90 ? 38.850 9.600 -21.125 1.00 58.03 90 GLU A O 1
ATOM 723 N N . ASP A 1 91 ? 37.997 8.062 -19.676 1.00 45.44 91 ASP A N 1
ATOM 724 C CA . ASP A 1 91 ? 38.906 8.105 -18.505 1.00 45.44 91 ASP A CA 1
ATOM 725 C C . ASP A 1 91 ? 38.389 9.005 -17.352 1.00 45.44 91 ASP A C 1
ATOM 727 O O . ASP A 1 91 ? 38.299 10.225 -17.483 1.00 45.44 91 ASP A O 1
ATOM 731 N N . GLU A 1 92 ? 37.728 8.437 -16.326 1.00 53.88 92 GLU A N 1
ATOM 732 C CA . GLU A 1 92 ? 38.287 7.777 -15.113 1.00 53.88 92 GLU A CA 1
ATOM 733 C C . GLU A 1 92 ? 39.031 8.784 -14.226 1.00 53.88 92 GLU A C 1
ATOM 735 O O . GLU A 1 92 ? 40.022 9.309 -14.696 1.00 53.88 92 GLU A O 1
ATOM 740 N N . GLU A 1 93 ? 38.561 9.049 -12.993 1.00 58.75 93 GLU A N 1
ATOM 741 C CA . GLU A 1 93 ? 39.355 9.007 -11.741 1.00 58.75 93 GLU A CA 1
ATOM 742 C C . GLU A 1 93 ? 38.402 8.994 -10.522 1.00 58.75 93 GLU A C 1
ATOM 744 O O . GLU A 1 93 ? 37.496 9.817 -10.371 1.00 58.75 93 GLU A O 1
ATOM 749 N N . GLU A 1 94 ? 38.603 7.984 -9.681 1.00 55.22 94 GLU A N 1
ATOM 750 C CA . GLU A 1 94 ? 37.968 7.709 -8.397 1.00 55.22 94 GLU A CA 1
ATOM 751 C C . GLU A 1 94 ? 38.721 8.496 -7.310 1.00 55.22 94 GLU A C 1
ATOM 753 O O . GLU A 1 94 ? 39.885 8.214 -7.044 1.00 55.22 94 GLU A O 1
ATOM 758 N N . GLU A 1 95 ? 38.090 9.493 -6.681 1.00 59.62 95 GLU A N 1
ATOM 759 C CA . GLU A 1 95 ? 38.694 10.220 -5.554 1.00 59.62 95 GLU A CA 1
ATOM 760 C C . GLU A 1 95 ? 38.153 9.642 -4.235 1.00 59.62 95 GLU A C 1
ATOM 762 O O . GLU A 1 95 ? 37.117 10.049 -3.704 1.00 59.62 95 GLU A O 1
ATOM 767 N N . VAL A 1 96 ? 38.845 8.618 -3.738 1.00 66.50 96 VAL A N 1
ATOM 768 C CA . VAL A 1 96 ? 38.803 8.175 -2.341 1.00 66.50 96 VAL A CA 1
ATOM 769 C C . VAL A 1 96 ? 40.014 8.769 -1.639 1.00 66.50 96 VAL A C 1
ATOM 771 O O . VAL A 1 96 ? 41.106 8.418 -2.035 1.00 66.50 9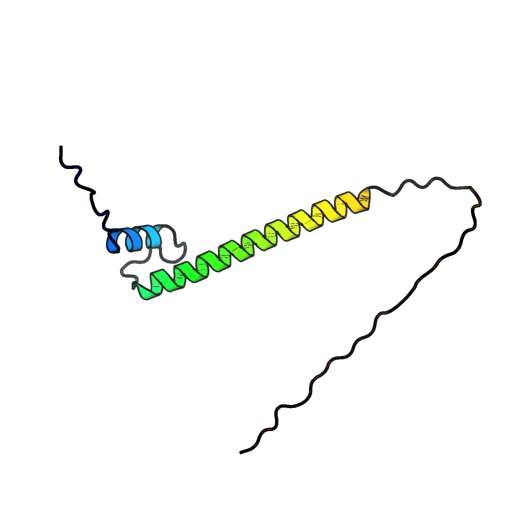6 VAL A O 1
ATOM 774 N N . GLU A 1 97 ? 39.816 9.653 -0.655 1.00 61.78 97 GLU A N 1
ATOM 775 C CA . GLU A 1 97 ? 40.686 10.001 0.498 1.00 61.78 97 GLU A CA 1
ATOM 776 C C . GLU A 1 97 ? 39.959 11.139 1.256 1.00 61.78 97 GLU A C 1
ATOM 778 O O . GLU A 1 97 ? 39.336 12.000 0.645 1.00 61.78 97 GLU A O 1
ATOM 783 N N . ASP A 1 98 ? 39.923 11.301 2.571 1.00 56.91 98 ASP A N 1
ATOM 784 C CA . ASP A 1 98 ? 40.270 10.492 3.729 1.00 56.91 98 ASP A CA 1
ATOM 785 C C . ASP A 1 98 ? 39.552 11.198 4.896 1.00 56.91 98 ASP A C 1
ATOM 787 O O . ASP A 1 98 ? 39.715 12.404 5.101 1.00 56.91 98 ASP A O 1
ATOM 791 N N . LEU A 1 99 ? 38.711 10.495 5.662 1.00 67.75 99 LEU A N 1
ATOM 792 C CA . LEU A 1 99 ? 38.218 11.037 6.932 1.00 67.75 99 LEU A CA 1
ATOM 793 C C . LEU A 1 99 ? 39.375 10.974 7.937 1.00 67.75 99 LEU A C 1
ATOM 795 O O . LEU A 1 99 ? 39.813 9.865 8.259 1.00 67.75 99 LEU A O 1
ATOM 799 N N . PRO A 1 100 ? 39.851 12.096 8.509 1.00 68.50 100 PRO A N 1
ATOM 800 C CA . PRO A 1 100 ? 40.769 12.010 9.628 1.00 68.50 100 PRO A CA 1
ATOM 801 C C . PRO A 1 100 ? 40.019 11.457 10.846 1.00 68.50 100 PRO A C 1
ATOM 803 O O . PRO A 1 100 ? 39.251 12.150 11.513 1.00 68.50 100 PRO A O 1
ATOM 806 N N . ASN A 1 101 ? 40.274 10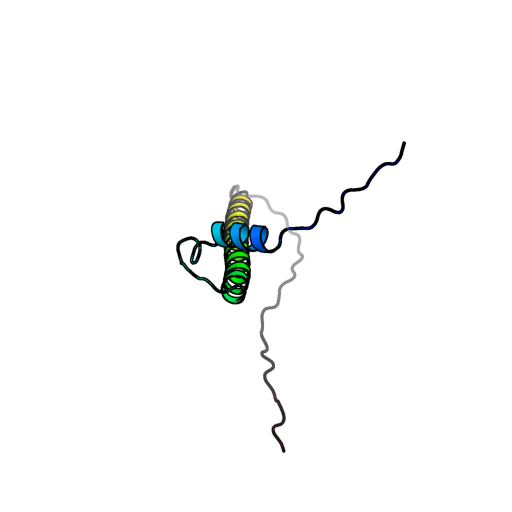.184 11.146 1.00 56.53 101 ASN A N 1
ATOM 807 C CA . ASN A 1 101 ? 40.151 9.643 12.493 1.00 56.53 101 ASN A CA 1
ATOM 808 C C . ASN A 1 101 ? 41.101 10.414 13.415 1.00 56.53 101 ASN A C 1
ATOM 810 O O . ASN A 1 101 ? 42.292 10.466 13.110 1.00 56.53 101 ASN A O 1
ATOM 814 N N . SER A 1 102 ? 40.580 10.949 14.527 1.00 59.22 102 SER A N 1
ATOM 815 C CA . SER A 1 102 ? 41.222 11.302 15.821 1.00 59.22 102 SER A CA 1
ATOM 816 C C . SER A 1 102 ? 40.432 12.475 16.431 1.00 59.22 102 SER A C 1
ATOM 818 O O . SER A 1 102 ? 40.216 13.460 15.736 1.00 59.22 102 SER A O 1
ATOM 820 N N . LEU A 1 103 ? 39.999 12.513 17.692 1.00 47.41 103 LEU A N 1
ATOM 821 C CA . LEU A 1 103 ? 40.302 11.731 18.892 1.00 47.41 103 LEU A CA 1
ATOM 822 C C . LEU A 1 103 ? 39.169 11.976 19.909 1.00 47.41 103 LEU A C 1
ATOM 824 O O . LEU A 1 103 ? 38.668 13.126 19.935 1.00 47.41 103 LEU A O 1
#

Sequence (103 aa):
MVIRMKKSYVDTKAEFRRLKTILPSIRRKDNVSKLDIILEAIKYIDDLQDQLMDRLSERRHVVSLLSLGAEVRMEENGDGVNSRGCSSSEDEEEEVEDLPNSL